Protein AF-A1RYU7-F1 (afdb_monomer)

Mean predicted aligned error: 9.56 Å

Nearest PDB structures (foldseek):
  8ywa-assembly1_B  TM=4.278E-01  e=5.575E-01  Homo sapiens
  8ic0-assembly1_A  TM=3.174E-01  e=3.386E+00  Homo sapiens
  6jx6-assembly1_A  TM=2.705E-01  e=2.786E+00  Homo sapiens
  8auw-assembly1_D  TM=2.752E-01  e=3.555E+00  Homo sapiens

Structure (mmCIF, N/CA/C/O backbone):
da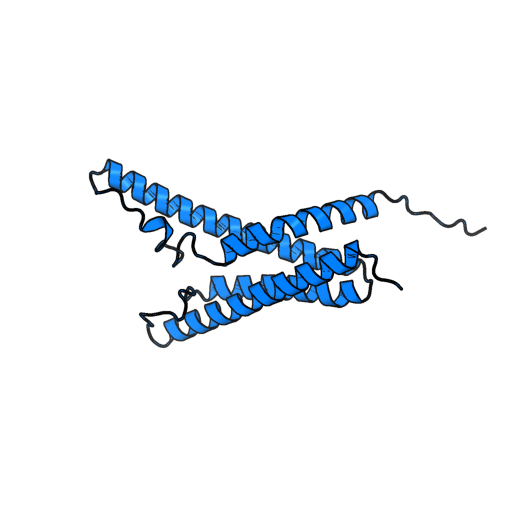ta_AF-A1RYU7-F1
#
_entry.id   AF-A1RYU7-F1
#
loop_
_atom_site.group_PDB
_atom_site.id
_atom_site.type_symbol
_atom_site.label_atom_id
_atom_site.label_alt_id
_atom_site.label_comp_id
_atom_site.label_asym_id
_atom_site.label_entity_id
_atom_site.label_seq_id
_atom_site.pdbx_PDB_ins_code
_atom_site.Cartn_x
_atom_site.Cartn_y
_atom_site.Cartn_z
_atom_site.occupancy
_atom_site.B_iso_or_equiv
_atom_site.auth_seq_id
_atom_site.auth_comp_id
_atom_site.auth_asym_id
_atom_site.auth_atom_id
_atom_site.pdbx_PDB_model_num
ATOM 1 N N . MET A 1 1 ? -21.905 -2.824 26.927 1.00 39.12 1 MET A N 1
ATOM 2 C CA . MET A 1 1 ? -22.197 -1.575 26.189 1.00 39.12 1 MET A CA 1
ATOM 3 C C . MET A 1 1 ? -22.345 -1.941 24.717 1.00 39.12 1 MET A C 1
ATOM 5 O O . MET A 1 1 ? -21.397 -2.473 24.157 1.00 39.12 1 MET A O 1
ATOM 9 N N . LYS A 1 2 ? -23.547 -1.813 24.134 1.00 34.28 2 LYS A N 1
ATOM 10 C CA . LYS A 1 2 ? -23.808 -2.191 22.731 1.00 34.28 2 LYS A CA 1
ATOM 11 C C . LYS A 1 2 ? -22.958 -1.310 21.812 1.00 34.28 2 LYS A C 1
ATOM 13 O O . LYS A 1 2 ? -23.023 -0.088 21.924 1.00 34.28 2 LYS A O 1
ATOM 18 N N . LEU A 1 3 ? -22.175 -1.929 20.930 1.00 43.38 3 LEU A N 1
ATOM 19 C CA . LEU A 1 3 ? -21.583 -1.245 19.784 1.00 43.38 3 LEU A CA 1
ATOM 20 C C . LEU A 1 3 ? -22.729 -0.590 19.003 1.00 43.38 3 LEU A C 1
ATOM 22 O O . LEU A 1 3 ? -23.605 -1.282 18.488 1.00 43.38 3 LEU A O 1
ATOM 26 N N . ASP A 1 4 ? -22.748 0.742 18.962 1.00 54.56 4 ASP A N 1
ATOM 27 C CA . ASP A 1 4 ? -23.556 1.476 17.992 1.00 54.56 4 ASP A CA 1
ATOM 28 C C . ASP A 1 4 ? -23.178 0.959 16.595 1.00 54.56 4 ASP A C 1
ATOM 30 O O . ASP A 1 4 ? -21.990 0.786 16.303 1.00 54.56 4 ASP A O 1
ATOM 34 N N . ILE A 1 5 ? -24.163 0.656 15.748 1.00 50.69 5 ILE A N 1
ATOM 35 C CA . ILE A 1 5 ? -23.957 -0.003 14.446 1.00 50.69 5 ILE A CA 1
ATOM 36 C C . ILE A 1 5 ? -22.936 0.768 13.581 1.00 50.69 5 ILE A C 1
ATOM 38 O O . ILE A 1 5 ? -22.180 0.151 12.829 1.00 50.69 5 ILE A O 1
ATOM 42 N N . LYS A 1 6 ? -22.813 2.095 13.758 1.00 59.31 6 LYS A N 1
ATOM 43 C CA . LYS A 1 6 ? -21.782 2.910 13.088 1.00 59.31 6 LYS A CA 1
ATOM 44 C C . LYS A 1 6 ? -20.362 2.657 13.587 1.00 59.31 6 LYS A C 1
ATOM 46 O O . LYS A 1 6 ? -19.429 2.720 12.793 1.00 59.31 6 LYS A O 1
ATOM 51 N N . ASN A 1 7 ? -20.178 2.362 14.871 1.00 66.19 7 ASN A N 1
ATOM 52 C CA . ASN A 1 7 ? -18.864 2.042 15.431 1.00 66.19 7 ASN A CA 1
ATOM 53 C C . ASN A 1 7 ? -18.435 0.622 15.046 1.00 66.19 7 ASN A C 1
ATOM 55 O O . ASN A 1 7 ? -17.263 0.404 14.757 1.00 66.19 7 ASN A O 1
ATOM 59 N N . GLY A 1 8 ? -19.383 -0.320 14.967 1.00 69.38 8 GLY A N 1
ATOM 60 C CA . GLY A 1 8 ? -19.114 -1.682 14.495 1.00 69.38 8 GLY A CA 1
ATOM 61 C C . GLY A 1 8 ? -18.581 -1.715 13.060 1.00 69.38 8 GLY A C 1
ATOM 62 O O . GLY A 1 8 ? -17.594 -2.392 12.787 1.00 69.38 8 GLY A O 1
ATOM 63 N N . GLN A 1 9 ? -19.163 -0.916 12.160 1.00 76.62 9 GLN A N 1
ATOM 64 C CA . GLN A 1 9 ? -18.674 -0.792 10.782 1.00 76.62 9 GLN A CA 1
ATOM 65 C C . GLN A 1 9 ? -17.241 -0.243 10.727 1.00 76.62 9 GLN A C 1
ATOM 67 O O . GLN A 1 9 ? -16.395 -0.831 10.066 1.00 76.62 9 GLN A O 1
ATOM 72 N N . ILE A 1 10 ? -16.929 0.825 11.468 1.00 77.94 10 ILE A N 1
ATOM 73 C CA . ILE A 1 10 ? -15.574 1.411 11.502 1.00 77.94 10 ILE A CA 1
ATOM 74 C C . ILE A 1 10 ? -14.539 0.397 12.014 1.00 77.94 10 ILE A C 1
ATOM 76 O O . ILE A 1 10 ? -13.435 0.322 11.476 1.00 77.94 10 ILE A O 1
ATOM 80 N N . VAL A 1 11 ? -14.895 -0.418 13.012 1.00 81.38 11 VAL A N 1
ATOM 81 C CA . VAL A 1 11 ? -14.028 -1.493 13.526 1.00 81.38 11 VAL A CA 1
ATOM 82 C C . VAL A 1 11 ? -13.754 -2.538 12.449 1.00 81.38 11 VAL A C 1
ATOM 84 O O . VAL A 1 11 ? -12.600 -2.878 12.214 1.00 81.38 11 VAL A O 1
ATOM 87 N N . VAL A 1 12 ? -14.792 -3.027 11.768 1.00 83.25 12 VAL A N 1
ATOM 88 C CA . VAL A 1 12 ? -14.637 -4.055 10.728 1.00 83.25 12 VAL A CA 1
ATOM 89 C C . VAL A 1 12 ? -13.824 -3.519 9.549 1.00 83.25 12 VAL A C 1
ATOM 91 O O . VAL A 1 12 ? -12.875 -4.167 9.121 1.00 83.25 12 VAL A O 1
ATOM 94 N N . TYR A 1 13 ? -14.128 -2.311 9.069 1.00 84.50 13 TYR A N 1
ATOM 95 C CA . TYR A 1 13 ? -13.391 -1.693 7.964 1.00 84.50 13 TYR A CA 1
ATOM 96 C C . TYR A 1 13 ? -11.923 -1.426 8.310 1.00 84.50 13 TYR A C 1
ATOM 98 O O . TYR A 1 13 ? -11.047 -1.725 7.502 1.00 84.50 13 TYR A O 1
ATOM 106 N N . SER A 1 14 ? -11.633 -0.904 9.507 1.00 84.50 14 SER A N 1
ATOM 107 C CA . SER A 1 14 ? -10.244 -0.699 9.944 1.00 84.50 14 SER A CA 1
ATOM 108 C C . SER A 1 14 ? -9.500 -2.020 10.142 1.00 84.50 14 SER A C 1
ATOM 110 O O . SER A 1 14 ? -8.326 -2.098 9.800 1.00 84.50 14 SER A O 1
ATOM 112 N N . ALA A 1 15 ? -10.164 -3.081 10.606 1.00 86.75 15 ALA A N 1
ATOM 113 C CA . ALA A 1 15 ? -9.554 -4.405 10.702 1.00 86.75 15 ALA A CA 1
ATOM 114 C C . ALA A 1 15 ? -9.226 -5.000 9.322 1.00 86.75 15 ALA A C 1
ATOM 116 O O . ALA A 1 15 ? -8.128 -5.520 9.140 1.00 86.75 15 ALA A O 1
ATOM 117 N N . ILE A 1 16 ? -10.139 -4.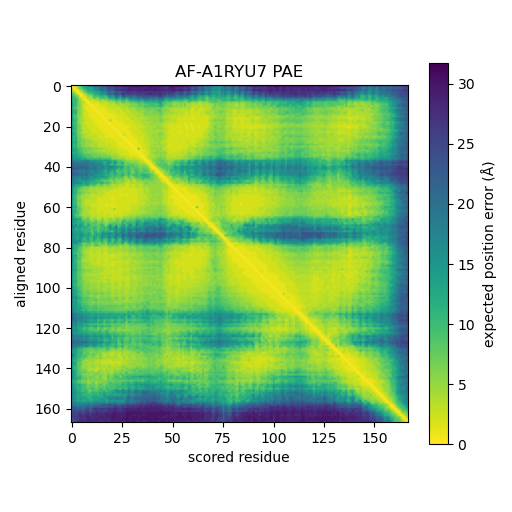889 8.348 1.00 90.25 16 ILE A N 1
ATOM 118 C CA . ILE A 1 16 ? -9.921 -5.373 6.973 1.00 90.25 16 ILE A CA 1
ATOM 119 C C . ILE A 1 16 ? -8.765 -4.616 6.317 1.00 90.25 16 ILE A C 1
ATOM 121 O O . ILE A 1 16 ? -7.842 -5.242 5.800 1.00 90.25 16 ILE A O 1
ATOM 125 N N . LEU A 1 17 ? -8.781 -3.279 6.375 1.00 88.44 17 LEU A N 1
ATOM 126 C CA . LEU A 1 17 ? -7.700 -2.455 5.827 1.00 88.44 17 LEU A CA 1
ATOM 127 C C . LEU A 1 17 ? -6.374 -2.724 6.537 1.00 88.44 17 LEU A C 1
ATOM 129 O O . LEU A 1 17 ? -5.346 -2.848 5.881 1.00 88.44 17 LEU A O 1
ATOM 133 N N . GLY A 1 18 ? -6.400 -2.859 7.864 1.00 89.50 18 GLY A N 1
ATOM 134 C CA . GLY A 1 18 ? -5.224 -3.191 8.656 1.00 89.50 18 GLY A CA 1
ATOM 135 C C . GLY A 1 18 ? -4.611 -4.527 8.250 1.00 89.50 18 GLY A C 1
ATOM 136 O O . GLY A 1 18 ? -3.416 -4.595 7.981 1.00 89.50 18 GLY A O 1
ATOM 137 N N . ALA A 1 19 ? -5.434 -5.570 8.124 1.00 91.69 19 ALA A N 1
ATOM 138 C CA . ALA A 1 19 ? -4.989 -6.883 7.671 1.00 91.69 19 ALA A CA 1
ATOM 139 C C . ALA A 1 19 ? -4.426 -6.844 6.242 1.00 91.69 19 ALA A C 1
ATOM 141 O O . ALA A 1 19 ? -3.377 -7.434 5.996 1.00 91.69 19 ALA A O 1
ATOM 142 N N . ALA A 1 20 ? -5.076 -6.123 5.322 1.00 91.50 20 ALA A N 1
ATOM 143 C CA . ALA A 1 20 ? -4.609 -5.982 3.944 1.00 91.50 20 ALA A CA 1
ATOM 144 C C . ALA A 1 20 ? -3.242 -5.280 3.866 1.00 91.50 20 ALA A C 1
ATOM 146 O O . ALA A 1 20 ? -2.314 -5.815 3.263 1.00 91.50 20 ALA A O 1
ATOM 147 N N . TYR A 1 21 ? -3.093 -4.131 4.534 1.00 91.69 21 TYR A N 1
ATOM 148 C CA . TYR A 1 21 ? -1.828 -3.393 4.593 1.00 91.69 21 TYR A CA 1
ATOM 149 C C . TYR A 1 21 ? -0.714 -4.196 5.273 1.00 91.69 21 TYR A C 1
ATOM 151 O O . TYR A 1 21 ? 0.418 -4.191 4.800 1.00 91.69 21 TYR A O 1
ATOM 159 N N . THR A 1 22 ? -1.014 -4.924 6.353 1.00 92.38 22 THR A N 1
ATOM 160 C CA . THR A 1 22 ? -0.020 -5.781 7.013 1.00 92.38 22 THR A CA 1
ATOM 161 C C . THR A 1 22 ? 0.395 -6.955 6.128 1.00 92.38 22 THR A C 1
ATOM 163 O O . THR A 1 22 ? 1.586 -7.237 6.042 1.00 92.38 22 THR A O 1
ATOM 166 N N . ALA A 1 23 ? -0.546 -7.626 5.458 1.00 91.56 23 ALA A N 1
ATOM 167 C CA . ALA A 1 23 ? -0.233 -8.746 4.573 1.00 91.56 23 ALA A CA 1
ATOM 168 C C . ALA A 1 23 ? 0.660 -8.310 3.403 1.00 91.56 23 ALA A C 1
ATOM 170 O O . ALA A 1 23 ? 1.679 -8.948 3.142 1.00 91.56 23 ALA A O 1
ATOM 171 N N . LEU A 1 24 ? 0.316 -7.194 2.753 1.00 89.44 24 LEU A N 1
ATOM 172 C CA . LEU A 1 24 ? 1.129 -6.613 1.686 1.00 89.44 24 LEU A CA 1
ATOM 173 C C . LEU A 1 24 ? 2.481 -6.137 2.200 1.00 89.44 24 LEU A C 1
ATOM 175 O O . LEU A 1 24 ? 3.496 -6.464 1.603 1.00 89.44 24 LEU A O 1
ATOM 179 N N . GLY A 1 25 ? 2.513 -5.447 3.340 1.00 90.12 25 GLY A N 1
ATOM 180 C CA . GLY A 1 25 ? 3.759 -4.954 3.912 1.00 90.12 25 GLY A CA 1
ATOM 181 C C . GLY A 1 25 ? 4.745 -6.069 4.244 1.00 90.12 25 GLY A C 1
ATOM 182 O O . GLY A 1 25 ? 5.924 -5.976 3.920 1.00 90.12 25 GLY A O 1
ATOM 183 N N . VAL A 1 26 ? 4.259 -7.173 4.819 1.00 91.31 26 VAL A N 1
ATOM 184 C CA . VAL A 1 26 ? 5.084 -8.366 5.058 1.00 91.31 26 VAL A CA 1
ATOM 185 C C . VAL A 1 26 ? 5.558 -8.982 3.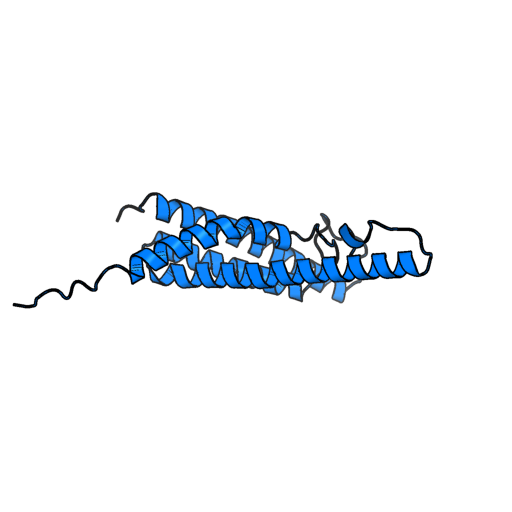740 1.00 91.31 26 VAL A C 1
ATOM 187 O O . VAL A 1 26 ? 6.730 -9.337 3.639 1.00 91.31 26 VAL A O 1
ATOM 190 N N . ALA A 1 27 ? 4.682 -9.097 2.738 1.00 89.19 27 ALA A N 1
ATOM 191 C CA . ALA A 1 27 ? 5.036 -9.668 1.441 1.00 89.19 27 ALA A CA 1
ATOM 192 C C . ALA A 1 27 ? 6.091 -8.826 0.700 1.00 89.19 27 ALA A C 1
ATOM 194 O O . ALA A 1 27 ? 7.127 -9.366 0.321 1.00 89.19 27 ALA A O 1
ATOM 195 N N . GLU A 1 28 ? 5.875 -7.516 0.549 1.00 89.44 28 GLU A N 1
ATOM 196 C CA . GLU A 1 28 ? 6.807 -6.593 -0.118 1.00 89.44 28 GLU A CA 1
ATOM 197 C C . GLU A 1 28 ? 8.149 -6.521 0.611 1.00 89.44 28 GLU A C 1
ATOM 199 O O . GLU A 1 28 ? 9.200 -6.637 -0.020 1.00 89.44 28 GLU A O 1
ATOM 204 N N . SER A 1 29 ? 8.140 -6.416 1.946 1.00 88.62 29 SER A N 1
ATOM 205 C CA . SER A 1 29 ? 9.384 -6.390 2.718 1.00 88.62 29 SER A CA 1
ATOM 206 C C . SER A 1 29 ? 10.154 -7.702 2.627 1.00 88.62 29 SER A C 1
ATOM 208 O O . SER A 1 29 ? 11.376 -7.672 2.486 1.00 88.62 29 SER A O 1
ATOM 210 N N . ALA A 1 30 ? 9.472 -8.850 2.683 1.00 88.25 30 ALA A N 1
ATOM 211 C CA . ALA A 1 30 ? 10.123 -10.149 2.549 1.00 88.25 30 ALA A CA 1
ATOM 212 C C . ALA A 1 30 ? 10.713 -10.335 1.145 1.00 88.25 30 ALA A C 1
ATOM 214 O O . ALA A 1 30 ? 11.873 -10.720 1.021 1.00 88.25 30 ALA A O 1
ATOM 215 N N . LEU A 1 31 ? 9.953 -10.009 0.094 1.00 87.38 31 LEU A N 1
ATOM 216 C CA . LEU A 1 31 ? 10.424 -10.086 -1.292 1.00 87.38 31 LEU A CA 1
ATOM 217 C C . LEU A 1 31 ? 11.572 -9.113 -1.559 1.00 87.38 31 LEU A C 1
ATOM 219 O O . LEU A 1 31 ? 12.561 -9.499 -2.175 1.00 87.38 31 LEU A O 1
ATOM 223 N N . GLY A 1 32 ? 11.489 -7.885 -1.049 1.00 85.50 32 GLY A N 1
ATOM 224 C CA . GLY A 1 32 ? 12.568 -6.906 -1.135 1.00 85.50 32 GLY A CA 1
ATOM 225 C C . GLY A 1 32 ? 13.841 -7.385 -0.434 1.00 85.50 32 GLY A C 1
ATOM 226 O O . GLY A 1 32 ? 14.937 -7.252 -0.975 1.00 85.50 32 GLY A O 1
ATOM 227 N N . MET A 1 33 ? 13.710 -8.000 0.745 1.00 86.19 33 MET A N 1
ATOM 228 C CA . MET A 1 33 ? 14.849 -8.529 1.498 1.00 86.19 33 MET A CA 1
ATOM 229 C C . MET A 1 33 ? 15.480 -9.742 0.809 1.00 86.19 33 MET A C 1
ATOM 231 O O . MET A 1 33 ? 16.704 -9.856 0.776 1.00 86.19 33 MET A O 1
ATOM 235 N N . LEU A 1 34 ? 14.670 -10.616 0.207 1.00 85.69 34 LEU A N 1
ATOM 236 C CA . LEU A 1 34 ? 15.176 -11.709 -0.619 1.00 85.69 34 LEU A CA 1
ATOM 237 C C . LEU A 1 34 ? 15.882 -11.185 -1.876 1.00 85.69 34 LEU A C 1
ATOM 239 O O . LEU A 1 34 ? 16.963 -11.675 -2.185 1.00 85.69 34 LEU A O 1
ATOM 243 N N . ASN A 1 35 ? 15.339 -10.155 -2.533 1.00 85.62 35 ASN A N 1
ATOM 244 C CA . ASN A 1 35 ? 15.952 -9.523 -3.704 1.00 85.62 35 ASN A CA 1
ATOM 245 C C . ASN A 1 35 ? 17.332 -8.904 -3.400 1.00 85.62 35 ASN A C 1
ATOM 247 O O . ASN A 1 35 ? 18.211 -8.910 -4.258 1.00 85.62 35 ASN A O 1
ATOM 251 N N . LEU A 1 36 ? 17.556 -8.415 -2.171 1.00 83.75 36 LEU A N 1
ATOM 252 C CA . LEU A 1 36 ? 18.884 -7.971 -1.722 1.00 83.75 36 LEU A CA 1
ATOM 253 C C . LEU A 1 36 ? 19.889 -9.122 -1.562 1.00 83.75 36 LEU A C 1
ATOM 255 O O . LEU A 1 36 ? 21.083 -8.921 -1.774 1.00 83.75 36 LEU A O 1
ATOM 259 N N . LEU A 1 37 ? 19.429 -10.300 -1.136 1.00 84.25 37 LEU A N 1
ATOM 260 C CA . LEU A 1 37 ? 20.277 -11.476 -0.901 1.00 84.25 37 LEU A CA 1
ATOM 261 C C . LEU A 1 37 ? 20.590 -12.224 -2.201 1.00 84.25 37 LEU A C 1
ATOM 263 O O . LEU A 1 37 ? 21.700 -12.720 -2.385 1.00 84.25 37 LEU A O 1
ATOM 267 N N . SER A 1 38 ? 19.610 -12.317 -3.094 1.00 79.44 38 SER A N 1
ATOM 268 C CA . SER A 1 38 ? 19.740 -12.918 -4.413 1.00 79.44 38 SER A CA 1
ATOM 269 C C . SER A 1 38 ? 18.791 -12.192 -5.365 1.00 79.44 38 SER A C 1
ATOM 271 O O . SER A 1 38 ? 17.595 -12.172 -5.079 1.00 79.44 38 SER A O 1
ATOM 273 N N . PRO A 1 39 ? 19.280 -11.596 -6.469 1.00 78.88 39 PRO A N 1
ATOM 274 C CA . PRO A 1 39 ? 18.425 -10.876 -7.403 1.00 78.88 39 PRO A CA 1
ATOM 275 C C . PRO A 1 39 ? 17.322 -11.793 -7.934 1.00 78.88 39 PRO A C 1
ATOM 277 O O . PRO A 1 39 ? 17.603 -12.786 -8.608 1.00 78.88 39 PRO A O 1
ATOM 280 N N . ILE A 1 40 ? 16.069 -11.471 -7.617 1.00 75.19 40 ILE A N 1
ATOM 281 C CA . ILE A 1 40 ? 14.908 -12.231 -8.078 1.00 75.19 40 ILE A CA 1
ATOM 282 C C . ILE A 1 40 ? 14.362 -11.517 -9.309 1.00 75.19 40 ILE A C 1
ATOM 284 O O . ILE A 1 40 ? 13.989 -10.350 -9.237 1.00 75.19 40 ILE A O 1
ATOM 288 N N . THR A 1 41 ? 14.309 -12.214 -10.442 1.00 64.75 41 THR A N 1
ATOM 289 C CA . THR A 1 41 ? 13.776 -11.662 -11.698 1.00 64.75 41 THR A CA 1
ATOM 290 C C . THR A 1 41 ? 12.252 -11.719 -11.778 1.00 64.75 41 THR A C 1
ATOM 292 O O . THR A 1 41 ? 11.661 -10.867 -12.432 1.00 64.75 41 THR A O 1
ATOM 295 N N . ASP A 1 42 ? 11.618 -12.666 -11.078 1.00 66.19 42 ASP A N 1
ATOM 296 C CA . ASP A 1 42 ? 10.165 -12.850 -11.064 1.00 66.19 42 ASP A CA 1
ATOM 297 C C . ASP A 1 42 ? 9.614 -12.785 -9.639 1.00 66.19 42 ASP A C 1
ATOM 299 O O . ASP A 1 42 ? 9.896 -13.647 -8.802 1.00 66.19 42 ASP A O 1
ATOM 303 N N . THR A 1 43 ? 8.791 -11.775 -9.352 1.00 67.00 43 THR A N 1
ATOM 304 C CA . THR A 1 43 ? 8.079 -11.709 -8.076 1.00 67.00 43 THR A CA 1
ATOM 305 C C . THR A 1 43 ? 6.755 -12.476 -8.152 1.00 67.00 43 THR A C 1
ATOM 307 O O . THR A 1 43 ? 5.981 -12.315 -9.103 1.00 67.00 43 THR A O 1
ATOM 310 N N . PRO A 1 44 ? 6.435 -13.312 -7.147 1.00 64.94 44 PRO A N 1
ATOM 311 C CA . PRO A 1 44 ? 5.142 -13.977 -7.085 1.00 64.94 44 PRO A CA 1
ATOM 312 C C . PRO A 1 44 ? 4.000 -12.950 -7.059 1.00 64.94 44 PRO A C 1
ATOM 314 O O . PRO A 1 44 ? 4.023 -12.002 -6.275 1.00 64.94 44 PRO A O 1
ATOM 317 N N . ALA A 1 45 ? 2.984 -13.162 -7.901 1.00 64.19 45 ALA A N 1
ATOM 318 C CA . ALA A 1 45 ? 1.745 -12.375 -7.948 1.00 64.19 45 ALA A CA 1
ATOM 319 C C . ALA A 1 45 ? 1.895 -10.873 -8.285 1.00 64.19 45 ALA A C 1
ATOM 321 O O . ALA A 1 45 ? 0.965 -10.107 -8.040 1.00 64.19 45 ALA A O 1
ATOM 322 N N . GLY A 1 46 ? 3.026 -10.446 -8.863 1.00 66.56 46 GLY A N 1
ATOM 323 C CA . GLY A 1 46 ? 3.240 -9.043 -9.246 1.00 66.56 46 GLY A CA 1
ATOM 324 C C . GLY A 1 46 ? 3.420 -8.094 -8.057 1.00 66.56 46 GLY A C 1
ATOM 325 O O . GLY A 1 46 ? 3.288 -6.881 -8.207 1.00 66.56 46 GLY A O 1
ATOM 326 N N . VAL A 1 47 ? 3.713 -8.641 -6.873 1.00 73.12 47 VAL A N 1
ATOM 327 C CA . VAL A 1 47 ? 4.020 -7.858 -5.674 1.00 73.12 47 VAL A CA 1
ATOM 328 C C . VAL A 1 47 ? 5.397 -7.205 -5.857 1.00 73.12 47 VAL A C 1
ATOM 330 O O . VAL A 1 47 ? 6.352 -7.912 -6.201 1.00 73.12 47 VAL A O 1
ATOM 333 N N . PRO A 1 48 ? 5.540 -5.882 -5.664 1.00 76.19 48 PRO A N 1
ATOM 334 C CA . PRO A 1 48 ? 6.833 -5.231 -5.800 1.00 76.19 48 PRO A CA 1
ATOM 335 C C . PRO A 1 48 ? 7.803 -5.690 -4.707 1.00 76.19 48 PRO A C 1
ATOM 337 O O . PRO A 1 48 ? 7.457 -5.788 -3.532 1.00 76.19 48 PRO A O 1
ATOM 340 N N . ALA A 1 49 ? 9.052 -5.946 -5.092 1.00 81.25 49 ALA A N 1
ATOM 341 C CA . ALA A 1 49 ? 10.132 -6.229 -4.154 1.00 81.25 49 ALA A CA 1
ATOM 342 C C . ALA A 1 49 ? 10.695 -4.912 -3.587 1.00 81.25 49 ALA A C 1
ATOM 344 O O . ALA A 1 49 ? 11.785 -4.481 -3.960 1.00 81.25 49 ALA A O 1
ATOM 345 N N . ASP A 1 50 ? 9.935 -4.259 -2.704 1.00 83.12 50 ASP A N 1
ATOM 346 C CA . ASP A 1 50 ? 10.294 -2.976 -2.092 1.00 83.12 50 ASP A CA 1
ATOM 347 C C . ASP A 1 50 ? 10.296 -3.074 -0.561 1.00 83.12 50 ASP A C 1
ATOM 349 O O . ASP A 1 50 ? 9.259 -3.187 0.092 1.00 83.12 50 ASP A O 1
ATOM 353 N N . ILE A 1 51 ? 11.489 -3.002 0.032 1.00 86.31 51 ILE A N 1
ATOM 354 C CA . ILE A 1 51 ? 11.659 -3.099 1.486 1.00 86.31 51 ILE A CA 1
ATOM 355 C C . ILE A 1 51 ? 11.030 -1.905 2.199 1.00 86.31 51 ILE A C 1
ATOM 357 O O . ILE A 1 51 ? 10.372 -2.089 3.225 1.00 86.31 51 ILE A O 1
ATOM 361 N N . LEU A 1 52 ? 11.248 -0.693 1.678 1.00 87.69 52 LEU A N 1
ATOM 362 C CA . LEU A 1 52 ? 10.796 0.544 2.312 1.00 87.69 52 LEU A CA 1
ATOM 363 C C . LEU A 1 52 ? 9.292 0.733 2.107 1.00 87.69 52 LEU A C 1
ATOM 365 O O . LEU A 1 52 ? 8.591 1.077 3.062 1.00 87.69 52 LEU A O 1
ATOM 369 N N . GLY A 1 53 ? 8.807 0.434 0.898 1.00 86.62 53 GLY A N 1
ATOM 370 C CA . GLY A 1 53 ? 7.386 0.328 0.566 1.00 86.62 53 GLY A CA 1
ATOM 371 C C . GLY A 1 53 ? 6.654 -0.631 1.496 1.00 86.62 53 GLY A C 1
ATOM 372 O O . GLY A 1 53 ? 5.735 -0.230 2.218 1.00 86.62 53 GLY A O 1
ATOM 373 N N . GLY A 1 54 ? 7.152 -1.866 1.582 1.00 89.06 54 GLY A N 1
ATOM 374 C CA . GLY A 1 54 ? 6.586 -2.893 2.446 1.00 89.06 54 GLY A CA 1
ATOM 375 C C . GLY A 1 54 ? 6.612 -2.523 3.927 1.00 89.06 54 GLY A C 1
ATOM 376 O O . GLY A 1 54 ? 5.621 -2.707 4.635 1.00 89.06 54 GLY A O 1
ATOM 377 N N . PHE A 1 55 ? 7.698 -1.913 4.410 1.00 90.56 55 PHE A N 1
ATOM 378 C CA . PHE A 1 55 ? 7.797 -1.507 5.811 1.00 90.56 55 PHE A CA 1
ATOM 379 C C . PHE A 1 55 ? 6.767 -0.425 6.150 1.00 90.56 55 PHE A C 1
ATOM 381 O O . PHE A 1 55 ? 6.080 -0.515 7.170 1.00 90.56 55 PHE A O 1
ATOM 388 N N . ALA A 1 56 ? 6.609 0.575 5.283 1.00 91.81 56 ALA A N 1
ATOM 389 C CA . ALA A 1 56 ? 5.602 1.612 5.460 1.00 91.81 56 ALA A CA 1
ATOM 390 C C . ALA A 1 56 ? 4.176 1.038 5.420 1.00 91.81 56 ALA A C 1
ATOM 392 O O . ALA A 1 56 ? 3.370 1.361 6.297 1.00 91.81 56 ALA A O 1
ATOM 393 N N . ALA A 1 57 ? 3.877 0.133 4.482 1.00 91.19 57 ALA A N 1
ATOM 394 C CA . ALA A 1 57 ? 2.602 -0.585 4.435 1.00 91.19 57 ALA A CA 1
ATOM 395 C C . ALA A 1 57 ? 2.342 -1.376 5.732 1.00 91.19 57 ALA A C 1
ATOM 397 O O . ALA A 1 57 ? 1.242 -1.325 6.286 1.00 91.19 57 ALA A O 1
ATOM 398 N N . LEU A 1 58 ? 3.368 -2.019 6.292 1.00 92.94 58 LEU A N 1
ATOM 399 C CA . LEU A 1 58 ? 3.286 -2.743 7.560 1.00 92.94 58 LEU A CA 1
ATOM 400 C C . LEU A 1 58 ? 2.949 -1.796 8.728 1.00 92.94 58 LEU A C 1
ATOM 402 O O . LEU A 1 58 ? 2.052 -2.094 9.524 1.00 92.94 58 LEU A O 1
ATOM 406 N N . VAL A 1 59 ? 3.597 -0.627 8.800 1.00 92.50 59 VAL A N 1
ATOM 407 C CA . VAL A 1 59 ? 3.306 0.413 9.805 1.00 92.50 59 VAL A CA 1
ATOM 408 C C . VAL A 1 59 ? 1.868 0.930 9.677 1.00 92.50 59 VAL A C 1
ATOM 410 O O . VAL A 1 59 ? 1.176 1.054 10.692 1.00 92.50 59 VAL A O 1
ATOM 413 N N . ILE A 1 60 ? 1.383 1.177 8.454 1.00 91.94 60 ILE A N 1
ATOM 414 C CA . ILE A 1 60 ? -0.011 1.578 8.191 1.00 91.94 60 ILE A CA 1
ATOM 415 C C . ILE A 1 60 ? -0.981 0.498 8.688 1.00 91.94 60 ILE A C 1
ATOM 417 O O . ILE A 1 60 ? -1.942 0.798 9.404 1.00 91.94 60 ILE A O 1
ATOM 421 N N . GLY A 1 61 ? -0.713 -0.766 8.355 1.00 91.12 61 GLY A N 1
ATOM 422 C CA . GLY A 1 61 ? -1.551 -1.896 8.750 1.00 91.12 61 GLY A CA 1
ATOM 423 C C . GLY A 1 61 ? -1.635 -2.058 10.266 1.00 91.12 61 GLY A C 1
ATOM 424 O O . GLY A 1 61 ? -2.728 -2.145 10.834 1.00 91.12 61 GLY A O 1
ATOM 425 N N . LEU A 1 62 ? -0.491 -1.977 10.950 1.00 89.94 62 LEU A N 1
ATOM 426 C CA . LEU A 1 62 ? -0.421 -2.002 12.411 1.00 89.94 62 LEU A CA 1
ATOM 427 C C . LEU A 1 62 ? -1.174 -0.834 13.048 1.00 89.94 62 LEU A C 1
ATOM 429 O O . LEU A 1 62 ? -1.860 -1.052 14.046 1.00 89.94 62 LEU A O 1
ATOM 433 N N . ALA A 1 63 ? -1.084 0.378 12.492 1.00 88.44 63 ALA A N 1
ATOM 434 C CA . ALA A 1 63 ? -1.816 1.541 12.994 1.00 88.44 63 ALA A CA 1
ATOM 435 C C . ALA A 1 63 ? -3.337 1.321 12.930 1.00 88.44 63 ALA A C 1
ATOM 437 O O . ALA A 1 63 ? -4.044 1.581 13.909 1.00 88.44 63 ALA A O 1
ATOM 438 N N . TYR A 1 64 ? -3.837 0.758 11.828 1.00 87.06 64 TYR A N 1
ATOM 439 C CA . TYR A 1 64 ? -5.248 0.401 11.697 1.00 87.06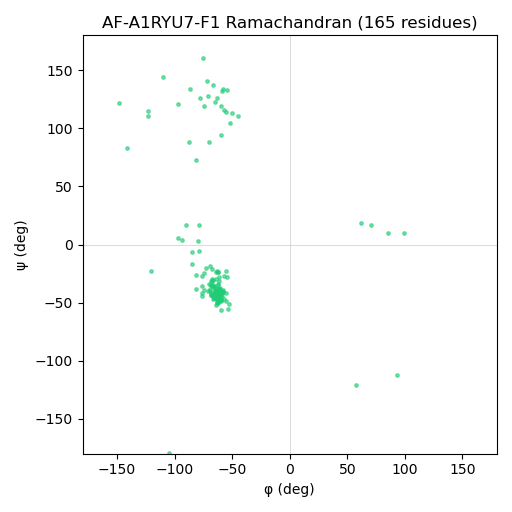 64 TYR A CA 1
ATOM 440 C C . TYR A 1 64 ? -5.679 -0.713 12.656 1.00 87.06 64 TYR A C 1
ATOM 442 O O . TYR A 1 64 ? -6.699 -0.566 13.331 1.00 87.06 64 TYR A O 1
ATOM 450 N N . LEU A 1 65 ? -4.893 -1.786 12.791 1.00 86.31 65 LEU A N 1
ATOM 451 C CA . LEU A 1 65 ? -5.186 -2.885 13.720 1.00 86.31 65 LEU A CA 1
ATOM 452 C C . LEU A 1 65 ? -5.172 -2.416 15.185 1.00 86.31 65 LEU A C 1
ATOM 454 O O . LEU A 1 65 ? -6.081 -2.739 15.955 1.00 86.31 65 LEU A O 1
ATOM 458 N N . ARG A 1 66 ? -4.189 -1.588 15.564 1.00 83.69 66 ARG A N 1
ATOM 459 C CA . ARG A 1 66 ? -4.115 -0.926 16.879 1.00 83.69 66 ARG A CA 1
ATOM 460 C C . ARG A 1 66 ? -5.294 0.002 17.139 1.00 83.69 66 ARG A C 1
ATOM 462 O O . ARG A 1 66 ? -5.631 0.183 18.301 1.00 83.69 66 ARG A O 1
ATOM 469 N N . GLY A 1 67 ? -5.910 0.579 16.109 1.00 76.06 67 GLY A N 1
ATOM 470 C CA . GLY A 1 67 ? -7.160 1.329 16.229 1.00 76.06 67 GLY A CA 1
ATOM 471 C C . GLY A 1 67 ? -8.384 0.422 16.383 1.00 76.06 67 GLY A C 1
ATOM 472 O O . GLY A 1 67 ? -9.214 0.644 17.262 1.00 76.06 67 GLY A O 1
ATOM 473 N N . ALA A 1 68 ? -8.476 -0.647 15.591 1.00 76.19 68 ALA A N 1
ATOM 474 C CA . ALA A 1 68 ? -9.624 -1.555 15.573 1.00 76.19 68 ALA A CA 1
ATOM 475 C C . ALA A 1 68 ? -9.822 -2.308 16.904 1.00 76.19 68 ALA A C 1
ATOM 477 O O . ALA A 1 68 ? -10.942 -2.393 17.419 1.00 76.19 68 ALA A O 1
ATOM 478 N N . ILE A 1 69 ? -8.735 -2.819 17.497 1.00 73.44 69 ILE A N 1
ATOM 479 C CA . ILE A 1 69 ? -8.765 -3.638 18.722 1.00 73.44 69 ILE A CA 1
ATOM 480 C C . ILE A 1 69 ? -9.396 -2.880 19.917 1.00 73.44 69 ILE A C 1
ATOM 482 O O . ILE A 1 69 ? -10.384 -3.363 20.472 1.00 73.44 69 ILE A O 1
ATOM 486 N N . PRO A 1 70 ? -8.910 -1.696 20.332 1.00 62.97 70 PRO A N 1
ATOM 487 C CA . PRO A 1 70 ? -9.490 -0.934 21.439 1.00 62.97 70 PRO A CA 1
ATOM 488 C C . PRO A 1 70 ? -10.813 -0.239 21.088 1.00 62.97 70 PRO A C 1
ATOM 490 O O . PRO A 1 70 ? -11.623 -0.022 21.994 1.00 62.97 70 PRO A O 1
ATOM 493 N N . LEU A 1 71 ? -11.087 0.061 19.808 1.00 60.06 71 LEU A N 1
ATOM 494 C CA . LEU A 1 71 ? -12.397 0.581 19.392 1.00 60.06 71 LEU A CA 1
ATOM 495 C C . LEU A 1 71 ? -13.500 -0.469 19.587 1.00 60.06 71 LEU A C 1
ATOM 497 O O . LEU A 1 71 ? -14.597 -0.130 20.032 1.00 60.06 71 LEU A O 1
ATOM 501 N N . SER A 1 72 ? -13.195 -1.756 19.370 1.00 59.16 72 SER A N 1
ATOM 502 C CA . SER A 1 72 ? -14.133 -2.852 19.668 1.00 59.16 72 SER A CA 1
ATOM 503 C C . SER A 1 72 ? -14.482 -2.956 21.164 1.00 59.16 72 SER A C 1
ATOM 505 O O . SER A 1 72 ? -15.557 -3.436 21.519 1.00 59.16 72 SER A O 1
ATOM 507 N N . ARG A 1 73 ? -13.615 -2.428 22.043 1.00 62.44 73 ARG A N 1
ATOM 508 C CA . ARG A 1 73 ? -13.807 -2.347 23.502 1.00 62.44 73 ARG A CA 1
ATOM 509 C C . ARG A 1 73 ? -14.422 -1.022 23.974 1.00 62.44 73 ARG A C 1
ATOM 511 O O . ARG A 1 73 ? -14.573 -0.822 25.175 1.00 62.44 73 ARG A O 1
ATOM 518 N N . GLY A 1 74 ? -14.798 -0.128 23.055 1.00 58.97 74 GLY A N 1
ATOM 519 C CA . GLY A 1 74 ? -15.507 1.118 23.364 1.00 58.97 74 GLY A CA 1
ATOM 520 C C . GLY A 1 74 ? -14.626 2.309 23.761 1.00 58.97 74 GLY A C 1
ATOM 521 O O . GLY A 1 74 ? -15.165 3.330 24.188 1.00 58.97 74 GLY A O 1
ATOM 522 N N . SER A 1 75 ? -13.297 2.228 23.610 1.00 63.84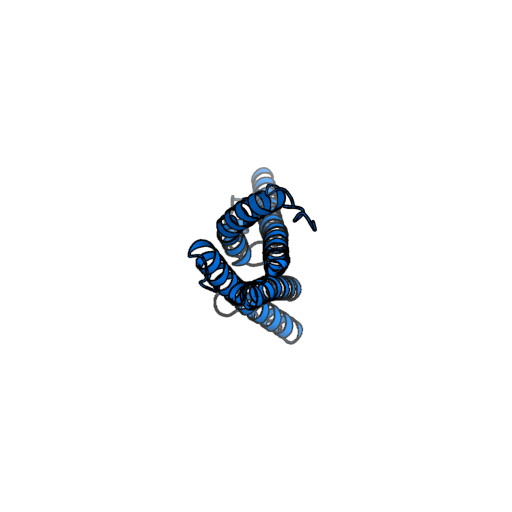 75 SER A N 1
ATOM 523 C CA . SER A 1 75 ? -12.411 3.364 23.905 1.00 63.84 75 SER A CA 1
ATOM 524 C C . SER A 1 75 ? -12.439 4.399 22.780 1.00 63.84 75 SER A C 1
ATOM 526 O O . SER A 1 75 ? -12.172 4.066 21.627 1.00 63.84 75 SER A O 1
ATOM 528 N N . ARG A 1 76 ? -12.711 5.672 23.104 1.00 60.50 76 ARG A N 1
ATOM 529 C CA . ARG A 1 76 ? -12.684 6.789 22.138 1.00 60.50 76 ARG A CA 1
ATOM 530 C C . ARG A 1 76 ? -11.267 7.191 21.703 1.00 60.50 76 ARG A C 1
ATOM 532 O O . ARG A 1 76 ? -11.131 7.775 20.633 1.00 60.50 76 ARG A O 1
ATOM 539 N N . GLU A 1 77 ? -10.226 6.844 22.466 1.00 64.88 77 GLU A N 1
ATOM 540 C CA . GLU A 1 77 ? -8.819 7.125 22.102 1.00 64.88 77 GLU A CA 1
ATOM 541 C C . GLU A 1 77 ? -8.377 6.378 20.834 1.00 64.88 77 GLU A C 1
ATOM 543 O O . GLU A 1 77 ? -7.491 6.820 20.105 1.00 64.88 77 GLU A O 1
ATOM 548 N N . SER A 1 78 ? -9.049 5.271 20.523 1.00 68.81 78 SER A N 1
ATOM 549 C CA . SER A 1 78 ? -8.790 4.441 19.345 1.00 68.81 78 SER A CA 1
ATOM 550 C C . SER A 1 78 ? -9.007 5.156 18.003 1.00 68.81 78 SER A C 1
ATOM 552 O O . SER A 1 78 ? -8.384 4.793 17.004 1.00 68.81 78 SER A O 1
ATOM 554 N N . LEU A 1 79 ? -9.834 6.211 17.977 1.00 69.94 79 LEU A N 1
ATOM 555 C CA . LEU A 1 79 ? -10.085 7.010 16.775 1.00 69.94 79 LEU A CA 1
ATOM 556 C C . LEU A 1 79 ? -8.820 7.729 16.290 1.00 69.94 79 LEU A C 1
ATOM 558 O O . LEU A 1 79 ? -8.670 7.925 15.086 1.00 69.94 79 LEU A O 1
ATOM 562 N N . GLY A 1 80 ? -7.900 8.076 17.199 1.00 76.44 80 GLY A N 1
ATOM 563 C CA . GLY A 1 80 ? -6.623 8.703 16.850 1.00 76.44 80 GLY A CA 1
ATOM 564 C C . GLY A 1 80 ? -5.745 7.789 15.997 1.00 76.44 80 GLY A C 1
ATOM 565 O O . GLY A 1 80 ? -5.231 8.219 14.971 1.00 76.44 80 GLY A O 1
ATOM 566 N N . TYR A 1 81 ? -5.653 6.506 16.355 1.00 82.56 81 TYR A N 1
ATOM 567 C CA . TYR A 1 81 ? -4.885 5.516 15.593 1.00 82.56 81 TYR A CA 1
ATOM 568 C C . TYR A 1 81 ? -5.458 5.286 14.191 1.00 82.56 81 TYR A C 1
ATOM 570 O O . TYR A 1 81 ? -4.703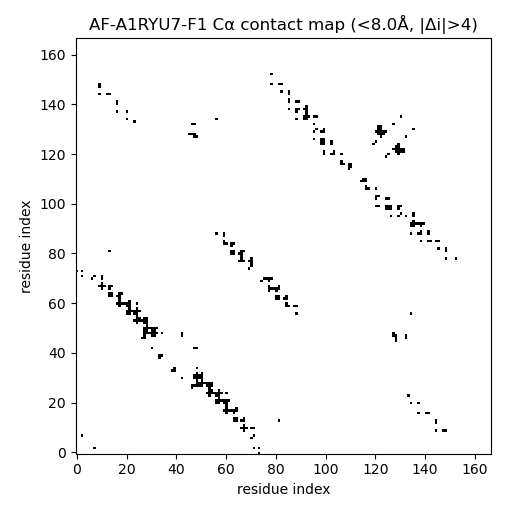 5.216 13.226 1.00 82.56 81 TYR A O 1
ATOM 578 N N . ILE A 1 82 ? -6.790 5.240 14.061 1.00 83.12 82 ILE A N 1
ATOM 579 C CA . ILE A 1 82 ? -7.456 5.124 12.754 1.00 83.12 82 ILE A CA 1
ATOM 580 C C . ILE A 1 82 ? -7.190 6.372 11.902 1.00 83.12 82 ILE A C 1
ATOM 582 O O . ILE A 1 82 ? -6.930 6.253 10.702 1.00 83.12 82 ILE A O 1
ATOM 586 N N . LEU A 1 83 ? -7.209 7.566 12.508 1.00 82.69 83 LEU A N 1
ATOM 587 C CA . LEU A 1 83 ? -6.885 8.811 11.809 1.00 82.69 83 LEU A CA 1
ATOM 588 C C . LEU A 1 83 ? -5.436 8.813 11.312 1.00 82.69 83 LEU A C 1
ATOM 590 O O . LEU A 1 83 ? -5.198 9.145 10.155 1.00 82.69 83 LEU A O 1
ATOM 594 N N . VAL A 1 84 ? -4.488 8.402 12.160 1.00 88.44 84 VAL A N 1
ATOM 595 C CA . VAL A 1 84 ? -3.064 8.297 11.807 1.00 88.44 84 VAL A CA 1
ATOM 596 C C . VAL A 1 84 ? -2.855 7.281 10.688 1.00 88.44 84 VAL A C 1
ATOM 598 O O . VAL A 1 84 ? -2.194 7.608 9.709 1.00 88.44 84 VAL A O 1
ATOM 601 N N . GLY A 1 85 ? -3.461 6.091 10.775 1.00 87.38 85 GLY A N 1
ATOM 602 C CA . GLY A 1 85 ? -3.389 5.084 9.710 1.00 87.38 85 GLY A CA 1
ATOM 603 C C . GLY A 1 85 ? -3.923 5.612 8.377 1.00 87.38 85 GLY A C 1
ATOM 604 O O . GLY A 1 85 ? -3.319 5.395 7.332 1.00 87.38 85 GLY A O 1
ATOM 605 N N . THR A 1 86 ? -4.996 6.400 8.421 1.00 87.31 86 THR A N 1
ATOM 606 C CA . THR A 1 86 ? -5.584 7.031 7.230 1.00 87.31 86 THR A CA 1
ATOM 607 C C . THR A 1 86 ? -4.726 8.148 6.665 1.00 87.31 86 THR A C 1
ATOM 609 O O . THR A 1 86 ? -4.569 8.249 5.453 1.00 87.31 86 THR A O 1
ATOM 612 N N . PHE A 1 87 ? -4.126 8.964 7.525 1.00 89.38 87 PHE A N 1
ATOM 613 C CA . PHE A 1 87 ? -3.195 9.999 7.098 1.00 89.38 87 PHE A CA 1
ATOM 614 C C . PHE A 1 87 ? -1.945 9.392 6.453 1.00 89.38 87 PHE A C 1
ATOM 616 O O . PHE A 1 87 ? -1.508 9.847 5.400 1.00 89.38 87 PHE A O 1
ATOM 623 N N . LEU A 1 88 ? -1.416 8.318 7.041 1.00 91.12 88 LEU A N 1
ATOM 624 C CA . LEU A 1 88 ? -0.249 7.616 6.523 1.00 91.12 88 LEU A CA 1
ATOM 625 C C . LEU A 1 88 ? -0.562 6.906 5.195 1.00 91.12 88 LEU A C 1
ATOM 627 O O . LEU A 1 88 ? 0.196 7.055 4.243 1.00 91.12 88 LEU A O 1
ATOM 631 N N . SER A 1 89 ? -1.720 6.243 5.093 1.00 90.88 89 SER A N 1
ATOM 632 C CA . SER A 1 89 ? -2.263 5.695 3.838 1.00 90.88 89 SER A CA 1
ATOM 633 C C . SER A 1 89 ? -2.389 6.769 2.752 1.00 90.88 89 SER A C 1
ATOM 635 O O . SER A 1 89 ? -2.005 6.528 1.610 1.00 90.88 89 SER A O 1
ATOM 637 N N . ALA A 1 90 ? -2.852 7.973 3.105 1.00 90.31 90 ALA A N 1
ATOM 638 C CA . ALA A 1 90 ? -2.974 9.085 2.169 1.00 90.31 90 ALA A CA 1
ATOM 639 C C . ALA A 1 90 ? -1.632 9.604 1.665 1.00 90.31 90 ALA A C 1
ATOM 641 O O . ALA A 1 90 ? -1.462 9.764 0.460 1.00 90.31 90 ALA A O 1
ATOM 642 N N . ILE A 1 91 ? -0.670 9.826 2.563 1.00 92.38 91 ILE A N 1
ATOM 643 C CA . ILE A 1 91 ? 0.683 10.239 2.171 1.00 92.38 91 ILE A CA 1
ATOM 644 C C . ILE A 1 91 ? 1.281 9.216 1.206 1.00 92.38 91 ILE A C 1
ATOM 646 O O . ILE A 1 91 ? 1.805 9.597 0.163 1.00 92.38 91 ILE A O 1
ATOM 650 N N . PHE A 1 92 ? 1.163 7.927 1.527 1.00 89.12 92 PHE A N 1
ATOM 651 C CA . PHE A 1 92 ? 1.745 6.855 0.724 1.00 89.12 92 PHE A CA 1
ATOM 652 C C . PHE A 1 92 ? 1.057 6.690 -0.636 1.00 89.12 92 PHE A C 1
ATOM 654 O O . PHE A 1 92 ? 1.724 6.594 -1.662 1.00 89.12 92 PHE A O 1
ATOM 661 N N . GLY A 1 93 ? -0.277 6.739 -0.670 1.00 89.00 93 GLY A N 1
ATOM 662 C CA . GLY A 1 93 ? -1.038 6.691 -1.918 1.00 89.00 93 GLY A CA 1
ATOM 663 C C . GLY A 1 93 ? -0.743 7.882 -2.832 1.00 89.00 93 GLY A C 1
ATOM 664 O O . GLY A 1 93 ? -0.515 7.699 -4.025 1.00 89.00 93 GLY A O 1
ATOM 665 N N . ILE A 1 94 ? -0.688 9.097 -2.277 1.00 92.06 94 ILE A N 1
ATOM 666 C CA . ILE A 1 94 ? -0.346 10.311 -3.033 1.00 92.06 94 ILE A CA 1
ATOM 667 C C . ILE A 1 94 ? 1.089 10.235 -3.555 1.00 92.06 94 ILE A C 1
ATOM 669 O O . ILE A 1 94 ? 1.321 10.557 -4.717 1.00 92.06 94 ILE A O 1
ATOM 673 N N . LEU A 1 95 ? 2.039 9.788 -2.729 1.00 92.19 95 LEU A N 1
ATOM 674 C CA . LEU A 1 95 ? 3.432 9.612 -3.134 1.00 92.19 95 LEU A CA 1
ATOM 675 C C . LEU A 1 95 ? 3.540 8.708 -4.368 1.00 92.19 95 LEU A C 1
ATOM 677 O O . LEU A 1 95 ? 4.172 9.095 -5.347 1.00 92.19 95 LEU A O 1
ATOM 681 N N . TYR A 1 96 ? 2.877 7.549 -4.362 1.00 88.75 96 TYR A N 1
ATOM 682 C CA . TYR A 1 96 ? 2.913 6.641 -5.510 1.00 88.75 96 TYR A CA 1
ATOM 683 C C . TYR A 1 96 ? 2.188 7.184 -6.742 1.00 88.75 96 TYR A C 1
ATOM 685 O O . TYR A 1 96 ? 2.671 6.993 -7.856 1.00 88.75 96 TYR A O 1
ATOM 693 N N . LEU A 1 97 ? 1.090 7.925 -6.570 1.00 89.56 97 LEU A N 1
ATOM 694 C CA . LEU A 1 97 ? 0.444 8.623 -7.686 1.00 89.56 97 LEU A CA 1
ATOM 695 C C . LEU A 1 97 ? 1.359 9.681 -8.313 1.00 89.56 97 LEU A C 1
ATOM 697 O O . LEU A 1 97 ? 1.377 9.827 -9.533 1.00 89.56 97 LEU A O 1
ATOM 701 N N . LEU A 1 98 ? 2.133 10.402 -7.498 1.00 92.06 98 LEU A N 1
ATOM 702 C CA . LEU A 1 98 ? 3.122 11.362 -7.989 1.00 92.06 98 LEU A CA 1
ATOM 703 C C . LEU A 1 98 ? 4.234 10.671 -8.777 1.00 92.06 98 LEU A C 1
ATOM 705 O O . LEU A 1 98 ? 4.635 11.194 -9.811 1.00 92.06 98 LEU A O 1
ATOM 709 N N . ILE A 1 99 ? 4.696 9.504 -8.324 1.00 89.88 99 ILE A N 1
ATOM 710 C CA . ILE A 1 99 ? 5.719 8.733 -9.038 1.00 89.88 99 ILE A CA 1
ATOM 711 C C . ILE A 1 99 ? 5.195 8.280 -10.406 1.00 89.88 99 ILE A C 1
ATOM 713 O O . ILE A 1 99 ? 5.839 8.535 -11.416 1.00 89.88 99 ILE A O 1
ATOM 717 N N . VAL A 1 100 ? 3.981 7.723 -10.465 1.00 89.50 100 VAL A N 1
ATOM 718 C CA . VAL A 1 100 ? 3.341 7.354 -11.741 1.00 89.50 100 VAL A CA 1
ATOM 719 C C . VAL A 1 100 ? 3.175 8.569 -12.661 1.00 89.50 100 VAL A C 1
ATOM 721 O O . VAL A 1 100 ? 3.378 8.470 -13.868 1.00 89.50 100 VAL A O 1
ATOM 724 N N . CYS A 1 101 ? 2.812 9.728 -12.107 1.00 90.25 101 CYS A N 1
ATOM 725 C CA . CYS A 1 101 ? 2.699 10.965 -12.875 1.00 90.25 101 CYS A CA 1
ATOM 726 C C . CYS A 1 101 ? 4.059 11.416 -13.429 1.00 90.25 101 CYS A C 1
ATOM 728 O O . CYS A 1 101 ? 4.141 11.833 -14.581 1.00 90.25 101 CYS A O 1
ATOM 730 N N . ALA A 1 102 ? 5.128 11.295 -12.638 1.00 92.69 102 ALA A N 1
ATOM 731 C CA . ALA A 1 102 ? 6.486 11.595 -13.078 1.00 92.69 102 ALA A CA 1
ATOM 732 C C . ALA A 1 102 ? 6.930 10.661 -14.214 1.00 92.69 102 ALA A C 1
ATOM 734 O O . ALA A 1 102 ? 7.454 11.142 -15.217 1.00 92.69 102 ALA A O 1
ATOM 735 N N . ASP A 1 103 ? 6.646 9.361 -14.103 1.00 90.19 103 ASP A N 1
ATOM 736 C CA . ASP A 1 103 ? 6.933 8.386 -15.161 1.00 90.19 103 ASP A CA 1
ATOM 737 C C . ASP A 1 103 ? 6.147 8.712 -16.449 1.00 90.19 103 ASP A C 1
ATOM 739 O O . ASP A 1 103 ? 6.704 8.691 -17.546 1.00 90.19 103 ASP A O 1
ATOM 743 N N . GLY A 1 104 ? 4.870 9.096 -16.326 1.00 88.19 104 GLY A N 1
ATOM 744 C CA . GLY A 1 104 ? 4.040 9.511 -17.462 1.00 88.19 104 GLY A CA 1
ATOM 745 C C . GLY A 1 104 ? 4.498 10.817 -18.120 1.00 88.19 104 GLY A C 1
ATOM 746 O O . GLY A 1 104 ? 4.456 10.939 -19.344 1.00 88.19 104 GLY A O 1
ATOM 747 N N . LEU A 1 105 ? 4.984 11.785 -17.336 1.00 91.75 105 LEU A N 1
ATOM 748 C CA . LEU A 1 105 ? 5.624 12.993 -17.866 1.00 91.75 105 LEU A CA 1
ATOM 749 C C . LEU A 1 105 ? 6.936 12.661 -18.589 1.00 91.75 105 LEU A C 1
ATOM 751 O O . LEU A 1 105 ? 7.217 13.262 -19.622 1.00 91.75 105 LEU A O 1
ATOM 755 N N . GLY A 1 106 ? 7.702 11.686 -18.092 1.00 89.94 106 GLY A N 1
ATOM 756 C CA . GLY A 1 106 ? 8.884 11.159 -18.778 1.00 89.94 106 GLY A CA 1
ATOM 757 C C . GLY A 1 106 ? 8.541 10.565 -20.146 1.00 89.94 106 GLY A C 1
ATOM 758 O O . GLY A 1 106 ? 9.156 10.932 -21.143 1.00 89.94 106 GLY A O 1
ATOM 759 N N . ALA A 1 107 ? 7.498 9.732 -20.218 1.00 88.69 107 ALA A N 1
ATOM 760 C CA . ALA A 1 107 ? 7.008 9.175 -21.482 1.00 88.69 107 ALA A CA 1
ATOM 761 C C . ALA A 1 107 ? 6.497 10.259 -22.451 1.00 88.69 107 ALA A C 1
ATOM 763 O O . ALA A 1 107 ? 6.682 10.155 -23.663 1.00 88.69 107 ALA A O 1
ATOM 764 N N . LEU A 1 108 ? 5.884 11.327 -21.928 1.00 89.81 108 LEU A N 1
ATOM 765 C CA . LEU A 1 108 ? 5.469 12.470 -22.740 1.00 89.81 108 LEU A CA 1
ATOM 766 C C . LEU A 1 108 ? 6.674 13.209 -23.332 1.00 89.81 108 LEU A C 1
ATOM 768 O O . LEU A 1 108 ? 6.644 13.559 -24.507 1.00 89.81 108 LEU A O 1
ATOM 772 N N . LEU A 1 109 ? 7.729 13.435 -22.549 1.00 91.69 109 LEU A N 1
ATOM 773 C CA . LEU A 1 109 ? 8.955 14.064 -23.046 1.00 91.69 109 LEU A CA 1
ATOM 774 C C . LEU A 1 109 ? 9.627 13.211 -24.130 1.00 91.69 109 LEU A C 1
ATOM 776 O O . LEU A 1 109 ? 9.975 13.751 -25.174 1.00 91.69 109 LEU A O 1
ATOM 780 N N . ALA A 1 110 ? 9.710 11.893 -23.933 1.00 89.56 110 ALA A N 1
ATOM 781 C CA . ALA A 1 110 ? 10.239 10.964 -24.933 1.00 89.56 110 ALA A CA 1
ATOM 782 C C . ALA A 1 110 ? 9.452 11.022 -26.258 1.00 89.56 110 ALA A C 1
ATOM 784 O O . ALA A 1 110 ? 10.037 11.077 -27.340 1.00 89.56 110 ALA A O 1
ATOM 785 N N . LEU A 1 111 ? 8.119 11.124 -26.184 1.00 90.88 111 LEU A N 1
ATOM 786 C CA . LEU A 1 111 ? 7.274 11.330 -27.364 1.00 90.88 111 LEU A CA 1
ATOM 787 C C . LEU A 1 111 ? 7.599 12.647 -28.092 1.00 90.88 111 LEU A C 1
ATOM 789 O O . LEU A 1 111 ? 7.595 12.690 -29.322 1.00 90.88 111 LEU A O 1
ATOM 793 N N . LEU A 1 112 ? 7.881 13.727 -27.354 1.00 91.19 112 LEU A N 1
ATOM 794 C CA . LEU A 1 112 ? 8.293 15.008 -27.945 1.00 91.19 112 LEU A CA 1
ATOM 795 C C . LEU A 1 112 ? 9.678 14.929 -28.608 1.00 91.19 112 LEU A C 1
ATOM 797 O O . LEU A 1 112 ? 9.925 15.653 -29.572 1.00 91.19 112 LEU A O 1
ATOM 801 N N . GLU A 1 113 ? 10.560 14.059 -28.117 1.00 91.75 113 GLU A N 1
ATOM 802 C CA . GLU A 1 113 ? 11.887 13.790 -28.689 1.00 91.75 113 GLU A CA 1
ATOM 803 C C . GLU A 1 113 ? 11.838 12.868 -29.922 1.00 91.75 113 GLU A C 1
ATOM 805 O O . GLU A 1 113 ? 12.842 12.707 -30.617 1.00 91.75 113 GLU A O 1
ATOM 810 N N . GLY A 1 114 ? 10.656 12.338 -30.255 1.00 88.88 114 GLY A N 1
ATOM 811 C CA . GLY A 1 114 ? 10.416 11.517 -31.440 1.00 88.88 114 GLY A CA 1
ATOM 812 C C . GLY A 1 114 ? 10.405 10.011 -31.179 1.00 88.88 114 GLY A C 1
ATOM 813 O O . GLY A 1 114 ? 10.391 9.245 -32.143 1.00 88.88 114 GLY A O 1
ATOM 814 N N . GLU A 1 115 ? 10.398 9.577 -29.915 1.00 89.31 115 GLU A N 1
ATOM 815 C CA . GLU A 1 115 ? 10.168 8.175 -29.560 1.00 89.31 115 GLU A CA 1
ATOM 816 C C . GLU A 1 115 ? 8.685 7.788 -29.690 1.00 89.31 115 GLU A C 1
ATOM 818 O O . GLU A 1 115 ? 7.784 8.632 -29.709 1.00 89.31 115 GLU A O 1
ATOM 823 N N . GLU A 1 116 ? 8.408 6.485 -29.790 1.00 85.75 116 GLU A N 1
ATOM 824 C CA . GLU A 1 116 ? 7.033 5.988 -29.824 1.00 85.75 116 GLU A CA 1
ATOM 825 C C . GLU A 1 116 ? 6.364 6.115 -28.452 1.00 85.75 116 GLU A C 1
ATOM 827 O O . GLU A 1 116 ? 6.960 5.851 -27.408 1.00 85.75 116 GLU A O 1
ATOM 832 N N . TRP A 1 117 ? 5.082 6.485 -28.448 1.00 85.50 117 TRP A N 1
ATOM 833 C CA . TRP A 1 117 ? 4.308 6.548 -27.214 1.00 85.50 117 TRP A CA 1
ATOM 834 C C . TRP A 1 117 ? 4.154 5.156 -26.595 1.00 85.50 117 TRP A C 1
ATOM 836 O O . TRP A 1 117 ? 3.559 4.257 -27.196 1.00 85.50 117 TRP A O 1
ATOM 846 N N . THR A 1 118 ? 4.605 5.004 -25.351 1.00 83.12 118 THR A N 1
ATOM 847 C CA . THR A 1 118 ? 4.454 3.765 -24.588 1.00 83.12 118 THR A CA 1
ATOM 848 C C . THR A 1 118 ? 3.456 3.946 -23.446 1.00 83.12 118 THR A C 1
ATOM 850 O O . THR A 1 118 ? 3.369 4.994 -22.812 1.00 83.12 118 THR A O 1
ATOM 853 N N . TRP A 1 119 ? 2.684 2.896 -23.161 1.00 83.12 119 TRP A N 1
ATOM 854 C CA . TRP A 1 119 ? 1.818 2.816 -21.974 1.00 83.12 119 TRP A CA 1
ATOM 855 C C . TRP A 1 119 ? 2.478 2.040 -20.829 1.00 83.12 119 TRP A C 1
ATOM 857 O O . TRP A 1 119 ? 1.846 1.764 -19.808 1.00 83.12 119 TRP A O 1
ATOM 867 N N . GLU A 1 120 ? 3.746 1.661 -20.997 1.00 82.69 120 GLU A N 1
ATOM 868 C CA . GLU A 1 120 ? 4.462 0.824 -20.038 1.00 82.69 120 GLU A CA 1
ATOM 869 C C . GLU A 1 120 ? 4.596 1.507 -18.680 1.00 82.69 120 GLU A C 1
ATOM 871 O O . GLU A 1 120 ? 4.413 0.839 -17.668 1.00 82.69 120 GLU A O 1
ATOM 876 N N . TRP A 1 121 ? 4.743 2.835 -18.644 1.00 81.12 121 TRP A N 1
ATOM 877 C CA . TRP A 1 121 ? 4.805 3.635 -17.415 1.00 81.12 121 TRP A CA 1
ATOM 878 C C . TRP A 1 121 ? 3.600 3.445 -16.470 1.00 81.12 121 TRP A C 1
ATOM 880 O O . TRP A 1 121 ? 3.720 3.657 -15.265 1.00 81.12 121 TRP A O 1
ATOM 890 N N . LEU A 1 122 ? 2.443 2.989 -16.972 1.00 82.00 122 LEU A N 1
ATOM 891 C CA . LEU A 1 122 ? 1.278 2.664 -16.138 1.00 82.00 122 LEU A CA 1
ATOM 892 C C . LEU A 1 122 ? 1.420 1.328 -15.394 1.00 82.00 122 LEU A C 1
ATOM 894 O O . LEU A 1 122 ? 0.790 1.144 -14.355 1.00 82.00 122 LEU A O 1
ATOM 898 N N . THR A 1 123 ? 2.194 0.382 -15.931 1.00 79.12 123 THR A N 1
ATOM 899 C CA . THR A 1 123 ? 2.243 -1.021 -15.464 1.00 79.12 123 THR A CA 1
ATOM 900 C C . THR A 1 123 ? 3.626 -1.467 -14.997 1.00 79.12 123 THR A C 1
ATOM 902 O O . THR A 1 123 ? 3.736 -2.409 -14.217 1.00 79.12 123 THR A O 1
ATOM 905 N N . LYS A 1 124 ? 4.674 -0.791 -15.463 1.00 77.06 124 LYS A N 1
ATOM 906 C CA . LYS A 1 124 ? 6.087 -0.993 -15.152 1.00 77.06 124 LYS A CA 1
ATOM 907 C C . LYS A 1 124 ? 6.728 0.389 -15.060 1.00 77.06 124 LYS A C 1
ATOM 909 O O . LYS A 1 124 ? 7.252 0.917 -16.035 1.00 77.06 124 LYS A O 1
ATOM 914 N N . GLY A 1 125 ? 6.583 0.996 -13.891 1.00 74.69 125 GLY A N 1
ATOM 915 C CA . GLY A 1 125 ? 7.119 2.316 -13.579 1.00 74.69 125 GLY A CA 1
ATOM 916 C C . GLY A 1 125 ? 8.350 2.232 -12.683 1.00 74.69 125 GLY A C 1
ATOM 917 O O . GLY A 1 125 ? 8.76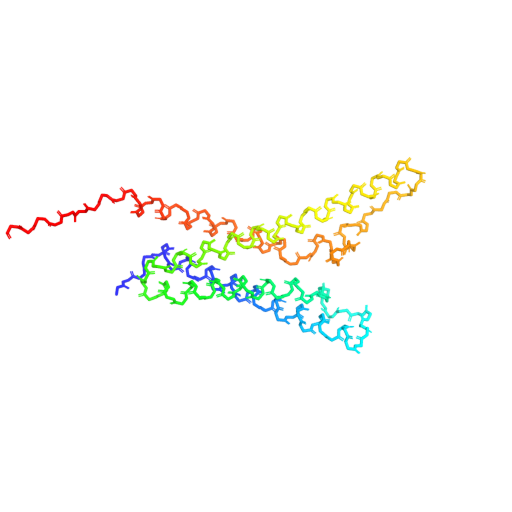5 1.156 -12.243 1.00 74.69 125 GLY A O 1
ATOM 918 N N . SER A 1 126 ? 8.900 3.389 -12.336 1.00 74.62 126 SER A N 1
ATOM 919 C CA . SER A 1 126 ? 10.049 3.503 -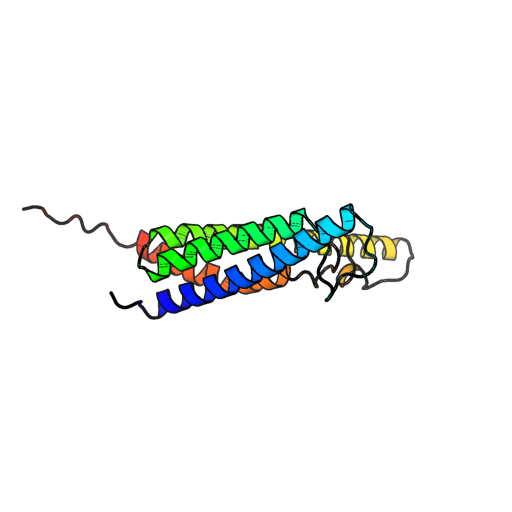11.432 1.00 74.62 126 SER A CA 1
ATOM 920 C C . SER A 1 126 ? 9.758 2.975 -10.017 1.00 74.62 126 SER A C 1
ATOM 922 O O . SER A 1 126 ? 10.667 2.521 -9.327 1.00 74.62 126 SER A O 1
ATOM 924 N N . ALA A 1 127 ? 8.486 2.945 -9.601 1.00 67.56 127 ALA A N 1
ATOM 925 C CA . ALA A 1 127 ? 8.029 2.345 -8.340 1.00 67.56 127 ALA A CA 1
ATOM 926 C C . ALA A 1 127 ? 7.649 0.848 -8.433 1.00 67.56 127 ALA A C 1
ATOM 928 O O . ALA A 1 127 ? 6.945 0.338 -7.554 1.00 67.56 127 ALA A O 1
ATOM 929 N N . GLY A 1 128 ? 8.067 0.140 -9.489 1.00 76.25 128 GLY A N 1
ATOM 930 C CA . GLY A 1 128 ? 7.711 -1.259 -9.739 1.00 76.25 128 GLY A CA 1
ATOM 931 C C . GLY A 1 128 ? 6.469 -1.367 -10.632 1.00 76.25 128 GLY A C 1
ATOM 932 O O . GLY A 1 128 ? 6.541 -0.992 -11.799 1.00 76.25 128 GLY A O 1
ATOM 933 N N . PRO A 1 129 ? 5.309 -1.846 -10.145 1.00 77.81 129 PRO A N 1
ATOM 934 C CA . PRO A 1 129 ? 4.142 -2.110 -10.990 1.00 77.81 129 PRO A CA 1
ATOM 935 C C . PRO A 1 129 ? 3.323 -0.853 -11.379 1.00 77.81 129 PRO A C 1
ATOM 937 O O . PRO A 1 129 ? 2.171 -0.966 -11.800 1.00 77.81 129 PRO A O 1
ATOM 940 N N . GLY A 1 130 ? 3.876 0.358 -11.232 1.00 81.06 130 GLY A N 1
ATOM 941 C CA . GLY A 1 130 ? 3.201 1.612 -11.594 1.00 81.06 130 GLY A CA 1
ATOM 942 C C . GLY A 1 130 ? 1.860 1.796 -10.866 1.00 81.06 130 GLY A C 1
ATOM 943 O O . GLY A 1 130 ? 1.808 1.784 -9.637 1.00 81.06 130 GLY A O 1
ATOM 944 N N . LEU A 1 131 ? 0.757 1.926 -11.614 1.00 79.81 131 LEU A N 1
ATOM 945 C CA . LEU A 1 131 ? -0.612 2.031 -11.076 1.00 79.81 131 LEU A CA 1
ATOM 946 C C . LEU A 1 131 ? -1.141 0.744 -10.440 1.00 79.81 131 LEU A C 1
ATOM 948 O O . LEU A 1 131 ? -2.121 0.781 -9.691 1.00 79.81 131 LEU A O 1
ATOM 952 N N . LEU A 1 132 ? -0.538 -0.402 -10.748 1.00 81.75 132 LEU A N 1
ATOM 953 C CA . LEU A 1 132 ? -0.952 -1.683 -10.182 1.00 81.75 132 LEU A CA 1
ATOM 954 C C . LEU A 1 132 ? -0.412 -1.881 -8.758 1.00 81.75 132 LEU A C 1
ATOM 956 O O . LEU A 1 132 ? -0.678 -2.919 -8.154 1.00 81.75 132 LEU A O 1
ATOM 960 N N . ARG A 1 133 ? 0.293 -0.886 -8.194 1.00 81.81 133 ARG A N 1
ATOM 961 C CA . ARG A 1 133 ? 0.710 -0.903 -6.790 1.00 81.81 133 ARG A CA 1
ATOM 962 C C . ARG A 1 133 ? -0.521 -0.996 -5.875 1.00 81.81 133 ARG A C 1
ATOM 964 O O . ARG A 1 133 ? -1.369 -0.093 -5.903 1.00 81.81 133 ARG A O 1
ATOM 971 N N . PRO A 1 134 ? -0.646 -2.052 -5.053 1.00 83.25 134 PRO A N 1
ATOM 972 C CA . PRO A 1 134 ? -1.814 -2.258 -4.198 1.00 83.25 134 PRO A CA 1
ATOM 973 C C . PRO A 1 134 ? -2.099 -1.097 -3.232 1.00 83.25 134 PRO A C 1
ATOM 975 O O . PRO A 1 134 ? -3.252 -0.861 -2.870 1.00 83.25 134 PRO A O 1
ATOM 978 N N . GLU A 1 135 ? -1.086 -0.325 -2.837 1.00 84.50 135 GLU A N 1
ATOM 979 C CA . GLU A 1 135 ? -1.227 0.798 -1.905 1.00 84.50 135 GLU A CA 1
ATOM 980 C C . GLU A 1 135 ? -2.031 1.958 -2.472 1.00 84.50 135 GLU A C 1
ATOM 982 O O . GLU A 1 135 ? -2.725 2.628 -1.707 1.00 84.50 135 GLU A O 1
ATOM 987 N N . ILE A 1 136 ? -1.976 2.184 -3.789 1.00 86.00 136 ILE A N 1
ATOM 988 C CA . ILE A 1 136 ? -2.788 3.210 -4.456 1.00 86.00 136 ILE A CA 1
ATOM 989 C C . ILE A 1 136 ? -4.269 2.855 -4.284 1.00 86.00 136 ILE A C 1
ATOM 991 O O . ILE A 1 136 ? -5.088 3.689 -3.897 1.00 86.00 136 ILE A O 1
ATOM 995 N N . TRP A 1 137 ? -4.612 1.586 -4.493 1.00 87.44 137 TRP A N 1
ATOM 996 C CA . TRP A 1 137 ? -5.975 1.081 -4.344 1.00 87.44 137 TRP A CA 1
ATOM 997 C C . TRP A 1 137 ? -6.433 1.070 -2.888 1.00 87.44 137 TRP A C 1
ATOM 999 O O . TRP A 1 137 ? -7.566 1.453 -2.589 1.00 87.44 137 TRP A O 1
ATOM 1009 N N . LEU A 1 138 ? -5.546 0.697 -1.966 1.00 86.31 138 LEU A N 1
ATOM 1010 C CA . LEU A 1 138 ? -5.835 0.750 -0.536 1.00 86.31 138 LEU A CA 1
ATOM 1011 C C . LEU A 1 138 ? -6.005 2.179 -0.016 1.00 86.31 138 LEU A C 1
ATOM 1013 O O . LEU A 1 138 ? -6.814 2.398 0.886 1.00 86.31 138 LEU A O 1
ATOM 1017 N N . PHE A 1 139 ? -5.317 3.155 -0.608 1.00 88.00 139 PHE A N 1
ATOM 1018 C CA . PHE A 1 139 ? -5.563 4.566 -0.336 1.00 88.00 139 PHE A CA 1
ATOM 1019 C C . PHE A 1 139 ? -6.980 4.978 -0.747 1.00 88.00 139 PHE A C 1
ATOM 1021 O O . PHE A 1 139 ? -7.719 5.531 0.066 1.00 88.00 139 PHE A O 1
ATOM 1028 N N . PHE A 1 140 ? -7.424 4.647 -1.962 1.00 87.38 140 PHE A N 1
ATOM 1029 C CA . PHE A 1 140 ? -8.812 4.922 -2.350 1.00 87.38 140 PHE A CA 1
ATOM 1030 C C . PHE A 1 140 ? -9.818 4.203 -1.440 1.00 87.38 140 PHE A C 1
ATOM 1032 O O . PHE A 1 140 ? -10.835 4.786 -1.056 1.00 87.38 140 PHE A O 1
ATOM 1039 N N . ALA A 1 141 ? -9.509 2.973 -1.021 1.00 86.81 141 ALA A N 1
ATOM 1040 C CA . ALA A 1 141 ? -10.325 2.212 -0.078 1.00 86.81 141 ALA A CA 1
ATOM 1041 C C . ALA A 1 141 ? -10.337 2.803 1.346 1.00 86.81 141 ALA A C 1
ATOM 1043 O O . ALA A 1 141 ? -11.273 2.536 2.105 1.00 86.81 141 ALA A O 1
ATOM 1044 N N . SER A 1 142 ? -9.349 3.623 1.721 1.00 85.06 142 SER A N 1
ATOM 1045 C CA . SER A 1 142 ? -9.291 4.278 3.032 1.00 85.06 142 SER A CA 1
ATOM 1046 C C . SER A 1 142 ? -10.094 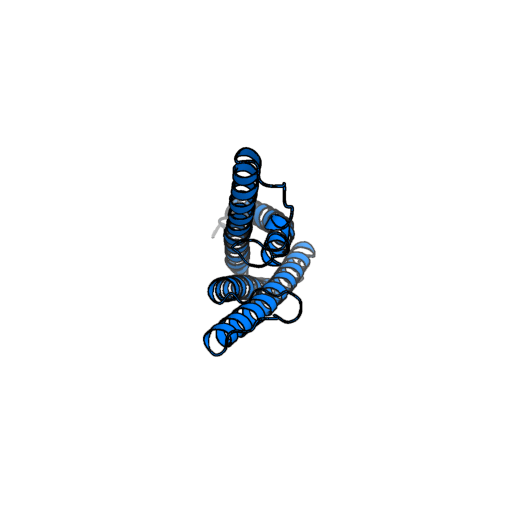5.586 3.102 1.00 85.06 142 SER A C 1
ATOM 1048 O O . SER A 1 142 ? -10.480 6.008 4.197 1.00 85.06 142 SER A O 1
ATOM 1050 N N . LEU A 1 143 ? -10.463 6.189 1.962 1.00 86.00 143 LEU A N 1
ATOM 1051 C CA . LEU A 1 143 ? -11.247 7.436 1.900 1.00 86.00 143 LEU A CA 1
ATOM 1052 C C . LEU A 1 143 ? -12.626 7.364 2.591 1.00 86.00 143 LEU A C 1
ATOM 1054 O O . LEU A 1 143 ? -12.962 8.291 3.339 1.00 86.00 143 LEU A O 1
ATOM 1058 N N . PRO A 1 144 ? -13.442 6.300 2.421 1.00 81.75 144 PRO A N 1
ATOM 1059 C CA . PRO A 1 144 ? -14.714 6.180 3.134 1.00 81.75 144 PRO A CA 1
ATOM 1060 C C . PRO A 1 144 ? -14.514 6.129 4.651 1.00 81.75 144 PRO A C 1
ATOM 1062 O O . PRO A 1 144 ? -15.271 6.745 5.405 1.00 81.75 144 PRO A O 1
ATOM 1065 N N . LEU A 1 145 ? -13.458 5.443 5.104 1.00 77.50 145 LEU A N 1
ATOM 1066 C CA . LEU A 1 145 ? -13.104 5.370 6.516 1.00 77.50 145 LEU A CA 1
ATOM 1067 C C . LEU A 1 145 ? -12.677 6.749 7.033 1.00 77.50 145 LEU A C 1
ATOM 1069 O O . LEU A 1 145 ? -13.156 7.171 8.086 1.00 77.50 145 LEU A O 1
ATOM 1073 N N . ALA A 1 146 ? -11.875 7.495 6.267 1.00 79.38 146 ALA A N 1
ATOM 1074 C CA . ALA A 1 146 ? -11.497 8.876 6.574 1.00 79.38 146 ALA A CA 1
ATOM 1075 C C . ALA A 1 146 ? -12.731 9.752 6.831 1.00 79.38 146 ALA A C 1
ATOM 1077 O O . ALA A 1 146 ? -12.844 10.405 7.873 1.00 79.38 146 ALA A O 1
ATOM 1078 N N . TYR A 1 147 ? -13.692 9.713 5.905 1.00 80.06 147 TYR A N 1
ATOM 1079 C CA . TYR A 1 147 ? -14.911 10.512 5.970 1.00 80.06 147 TYR A CA 1
ATOM 1080 C C . TYR A 1 147 ? -15.779 10.159 7.186 1.00 80.06 147 TYR A C 1
ATOM 1082 O O . TYR A 1 147 ? -16.237 11.048 7.914 1.00 80.06 147 TYR A O 1
ATOM 1090 N N . LEU A 1 148 ? -15.987 8.863 7.441 1.00 76.00 148 LEU A N 1
ATOM 1091 C CA . LEU A 1 148 ? -16.787 8.388 8.573 1.00 76.00 148 LEU A CA 1
ATOM 1092 C C . LEU A 1 148 ? -16.149 8.755 9.916 1.00 76.00 148 LEU A C 1
ATOM 1094 O O . LEU A 1 148 ? -16.836 9.248 10.816 1.00 76.00 148 LEU A O 1
ATOM 1098 N N . THR A 1 149 ? -14.835 8.567 10.034 1.00 70.56 149 THR A N 1
ATOM 1099 C CA . THR A 1 149 ? -14.086 8.875 11.258 1.00 70.56 149 THR A CA 1
ATOM 1100 C C . THR A 1 149 ? -14.096 10.382 11.522 1.00 70.56 149 THR A C 1
ATOM 1102 O O . THR A 1 149 ? -14.444 10.813 12.620 1.00 70.56 149 THR A O 1
ATOM 1105 N N . TRP A 1 150 ? -13.848 11.202 10.496 1.00 73.94 150 TRP A N 1
ATOM 1106 C CA . TRP A 1 150 ? -13.883 12.666 10.584 1.00 73.94 150 TRP A CA 1
ATOM 1107 C C . TRP A 1 150 ? -15.247 13.211 11.024 1.00 73.94 150 TRP A C 1
ATOM 1109 O O . TRP A 1 150 ? -15.333 14.072 11.906 1.00 73.94 150 TRP A O 1
ATOM 1119 N N . LYS A 1 151 ? -16.338 12.683 10.453 1.00 72.88 151 LYS A N 1
ATOM 1120 C CA . LYS A 1 151 ? -17.707 13.078 10.816 1.00 72.88 151 LYS A CA 1
ATOM 1121 C C . LYS A 1 151 ? -18.019 12.776 12.282 1.00 72.88 151 LYS A C 1
ATOM 1123 O O . LYS A 1 151 ? -18.685 13.576 12.941 1.00 72.88 151 LYS A O 1
ATOM 1128 N N . ASN A 1 152 ? -17.540 11.647 12.797 1.00 67.25 152 ASN A N 1
ATOM 1129 C CA . ASN A 1 152 ? -17.748 11.257 14.189 1.00 67.25 152 ASN A CA 1
ATOM 1130 C C . ASN A 1 152 ? -16.880 12.078 15.152 1.00 67.25 152 ASN A C 1
ATOM 1132 O O . ASN A 1 152 ? -17.384 12.524 16.181 1.00 67.25 152 ASN A O 1
ATOM 1136 N N . THR A 1 153 ? -15.631 12.376 14.791 1.00 66.69 153 THR A N 1
ATOM 1137 C CA . THR A 1 153 ? -14.753 13.250 15.583 1.00 66.69 153 THR A CA 1
ATOM 1138 C C . THR A 1 153 ? -15.322 14.665 15.705 1.00 66.69 153 THR A C 1
ATOM 1140 O O . THR A 1 153 ? -15.396 15.194 16.812 1.00 66.69 153 THR A O 1
ATOM 1143 N N . LYS A 1 154 ? -15.834 15.257 14.613 1.00 66.25 154 LYS A N 1
ATOM 1144 C CA . LYS A 1 154 ? -16.500 16.575 14.667 1.00 66.25 154 LYS A CA 1
ATOM 1145 C C . LYS A 1 154 ? -17.689 16.595 15.625 1.00 66.25 154 LYS A C 1
ATOM 1147 O O . LYS A 1 154 ? -17.843 17.552 16.375 1.00 66.25 154 LYS A O 1
ATOM 1152 N N . LYS A 1 155 ? -18.500 15.534 15.645 1.00 60.66 155 LYS A N 1
ATOM 1153 C CA . LYS A 1 155 ? -19.623 15.419 16.589 1.00 60.66 155 LYS A CA 1
ATOM 1154 C C . LYS A 1 155 ? -19.167 15.351 18.042 1.00 60.66 155 LYS A C 1
ATOM 1156 O O . LYS A 1 155 ? -19.834 15.915 18.896 1.00 60.66 155 LYS A O 1
ATOM 1161 N N . ILE A 1 156 ? -18.055 14.672 18.322 1.00 61.12 156 ILE A N 1
ATOM 1162 C CA . ILE A 1 156 ? -17.496 14.577 19.677 1.00 61.12 156 ILE A CA 1
ATOM 1163 C C . ILE A 1 156 ? -16.958 15.938 20.135 1.00 61.12 156 ILE A C 1
ATOM 1165 O O . ILE A 1 156 ? -17.203 16.324 21.271 1.00 61.12 156 ILE A O 1
ATOM 1169 N N . ILE A 1 157 ? -16.284 16.677 19.248 1.00 60.47 157 ILE A N 1
ATOM 1170 C CA . ILE A 1 157 ? -15.753 18.021 19.538 1.00 60.47 157 ILE A CA 1
ATOM 1171 C C . ILE A 1 157 ? -16.884 19.048 19.732 1.00 60.47 157 ILE A C 1
ATOM 1173 O O . ILE A 1 157 ? -16.737 19.981 20.514 1.00 60.47 157 ILE A O 1
ATOM 1177 N N . GLN A 1 158 ? -18.019 18.878 19.047 1.00 58.84 158 GLN A N 1
ATOM 1178 C CA . GLN A 1 158 ? -19.174 19.780 19.133 1.00 58.84 158 GLN A CA 1
ATOM 1179 C C . GLN A 1 158 ? -20.134 19.478 20.295 1.00 58.84 158 GLN A C 1
ATOM 1181 O O . GLN A 1 158 ? -21.061 20.256 20.514 1.00 58.84 158 GLN A O 1
ATOM 1186 N N . GLN A 1 159 ? -19.955 18.381 21.042 1.00 48.75 159 GLN A N 1
ATOM 1187 C CA . GLN A 1 159 ? -20.733 18.175 22.264 1.00 48.75 159 GLN A CA 1
ATOM 1188 C C . GLN A 1 159 ? -20.194 19.106 23.359 1.00 48.75 159 GLN A C 1
ATOM 1190 O O . GLN A 1 159 ? -19.021 18.977 23.720 1.00 48.75 159 GLN A O 1
ATOM 1195 N N . PRO A 1 160 ? -21.006 20.034 23.906 1.00 45.66 160 PRO A N 1
ATOM 1196 C CA . PRO A 1 160 ? -20.575 20.821 25.050 1.00 45.66 160 PRO A CA 1
ATOM 1197 C C . PRO A 1 160 ? -20.209 19.857 26.181 1.00 45.66 160 PRO A C 1
ATOM 1199 O O . PRO A 1 160 ? -20.947 18.906 26.452 1.00 45.66 160 PRO A O 1
ATOM 1202 N N . LYS A 1 161 ? -19.058 20.088 26.831 1.00 49.09 161 LYS A N 1
ATOM 1203 C CA . LYS A 1 161 ? -18.759 19.487 28.135 1.00 49.09 161 LYS A CA 1
ATOM 1204 C C . LYS A 1 161 ? -19.961 19.807 29.015 1.00 49.09 161 LYS A C 1
ATOM 1206 O O . LYS A 1 161 ? -20.112 20.949 29.433 1.00 49.09 161 LYS A O 1
ATOM 1211 N N . ASN A 1 162 ? -20.823 18.827 29.264 1.00 49.06 162 ASN A N 1
ATOM 1212 C CA . ASN A 1 162 ? -21.824 18.958 30.302 1.00 49.06 162 ASN A CA 1
ATOM 1213 C C . ASN A 1 162 ? -21.025 18.906 31.606 1.00 49.06 162 ASN A C 1
ATOM 1215 O O . ASN A 1 162 ? -20.696 17.831 32.108 1.00 49.06 162 ASN A O 1
ATOM 1219 N N . THR A 1 163 ? -20.562 20.071 32.060 1.00 49.41 163 THR A N 1
ATOM 1220 C CA . THR A 1 163 ? -20.070 20.277 33.415 1.00 49.41 163 THR A CA 1
ATOM 1221 C C . THR A 1 163 ? -21.240 19.949 34.318 1.00 49.41 163 THR A C 1
ATOM 1223 O O . THR A 1 163 ? -22.126 20.775 34.519 1.00 49.41 163 THR A O 1
ATOM 1226 N N . GLY A 1 164 ? -21.271 18.695 34.770 1.00 46.16 164 GLY A N 1
ATOM 1227 C CA . GLY A 1 164 ? -22.120 18.268 35.861 1.00 46.16 164 GLY A CA 1
ATOM 1228 C C . GLY A 1 164 ? -21.899 19.232 37.013 1.00 46.16 164 GLY A C 1
ATOM 1229 O O . GLY A 1 164 ? -20.794 19.343 37.541 1.00 46.16 164 GLY A O 1
ATOM 1230 N N . SER A 1 165 ? -22.958 19.976 37.298 1.00 43.28 165 SER A N 1
ATOM 1231 C CA . SER A 1 165 ? -23.229 20.615 38.569 1.00 43.28 165 SER A CA 1
ATOM 1232 C C . SER A 1 165 ? -22.952 19.596 39.678 1.00 43.28 165 SER A C 1
ATOM 1234 O O . SER A 1 165 ? -23.623 18.571 39.776 1.00 43.28 165 SER A O 1
ATOM 1236 N N . TYR A 1 166 ? -21.891 19.848 40.442 1.00 48.91 166 TYR A N 1
ATOM 1237 C CA . TYR A 1 166 ? -21.800 19.386 41.818 1.00 48.91 166 TYR A CA 1
ATOM 1238 C C . TYR A 1 166 ? -22.459 20.493 42.643 1.00 48.91 166 TYR A C 1
ATOM 1240 O O . TYR A 1 166 ? -21.807 21.481 42.982 1.00 48.91 166 TYR A O 1
ATOM 1248 N N . GLU A 1 167 ? -23.777 20.386 42.802 1.00 42.41 167 GLU A N 1
ATOM 1249 C CA . GLU A 1 167 ? -24.453 20.896 44.001 1.00 42.41 167 GLU A CA 1
ATOM 1250 C C . GLU A 1 167 ? -24.139 19.977 45.186 1.00 42.41 167 GLU A C 1
ATOM 1252 O O . GLU A 1 167 ? -24.039 18.744 44.966 1.00 42.41 167 GLU A O 1
#

Sequence (167 aa):
MKLDIKNGQIVVYSAILGAAYTALGVAESALGMLNLLSPITDTPAGVPADILGGFAALVIGLAYLRGAIPLSRGSRESLGYILVGTFLSAIFGILYLLIVCADGLGALLALLEGEEWTWEWLTKGSAGPGLLRPEIWLFFASLPLAYLTWKNTKKIIQQPKNTGSYE

Solvent-accessible surface area (backbone atoms only — not comparable to full-atom values): 8736 Å² total; per-residue (Å²): 133,84,72,52,72,72,56,50,50,53,28,53,53,30,36,52,52,9,50,51,28,30,53,48,8,52,49,15,26,51,44,18,53,44,36,73,76,49,81,64,92,74,56,78,94,70,51,48,62,31,43,68,61,9,48,51,31,28,53,30,7,49,31,13,37,62,9,19,60,45,39,72,72,70,42,75,72,22,56,55,33,40,51,48,19,40,51,49,35,45,54,52,20,50,52,53,52,50,50,35,48,52,38,46,51,50,45,50,50,42,36,76,75,69,47,80,82,66,71,50,32,50,55,55,24,95,83,40,30,27,71,70,37,66,56,47,56,51,23,64,67,37,48,64,54,48,53,54,51,51,57,52,52,53,53,60,72,68,49,75,81,79,77,74,80,82,125

pLDDT: mean 78.74, std 13.66, range [34.28, 92.94]

Secondary structure (DSSP, 8-state):
----HHHHHHHHHHHHHHHHHHHHHHHHHHHHHHHHHS--S--GGG----HHHHHHHHHHHHHHHHHHHHHHTT-TTHHHHHHHHHHHHHHHHHHHHHHHHHHHHHHHHHHHTTPPP--GGGTSBTTBSGGG-HHHHHHHHHHHHHHHHHHHHHHHHTS--------

Radius of gyration: 20.43 Å; Cα contacts (8 Å, |Δi|>4): 214; chains: 1; bounding box: 45×35×75 Å

Organism: Thermofilum pendens (strain DSM 2475 / Hrk 5) (NCBI:txid368408)

InterPro domains:
  IPR059930 MJ0565 integral membrane domain [PF27307] (4-152)

Foldseek 3Di:
DDDDVLLVVLLVLLLVLLVVLQVLLVQLLVQLVVCVVPNDPDRPPQRHNHNVLSPLSNVLSVLSNQLNPVSVVVDPVSLVSLLVSLVSLQVSLVVLVVQLVVLQVVLVVCVVVPDDRDPCSCQQGPRRGRVPHVSNVSNVSSVVSNVSSVVVVVVVVPDPPPPPDPD